Protein AF-A0A0E3RUP5-F1 (afdb_monomer_lite)

Radius of gyration: 14.48 Å; chains: 1; bounding box: 30×24×40 Å

Sequence (85 aa):
MNGQWTSGYEFKDYVQYNTQSITVTDPEEAVEDNAEHSSQYFDYIWTEMYNDPQNFGSDIYVAYYTAQCVQECAKYAHGLYDYIM

Structure (mmCIF, N/CA/C/O backbone):
data_AF-A0A0E3RUP5-F1
#
_entry.id   AF-A0A0E3RUP5-F1
#
loop_
_atom_site.group_PDB
_atom_site.id
_atom_site.type_symbol
_atom_site.label_atom_id
_atom_site.label_alt_id
_atom_site.label_comp_id
_atom_site.label_asym_id
_atom_site.label_entity_id
_atom_site.label_seq_id
_atom_site.pdbx_PDB_ins_code
_atom_site.Cartn_x
_atom_site.Cartn_y
_atom_site.Cartn_z
_atom_site.occupancy
_atom_site.B_iso_or_equiv
_atom_site.auth_seq_id
_atom_site.auth_comp_id
_atom_site.auth_asym_id
_atom_site.auth_atom_id
_atom_site.pdbx_PDB_model_num
ATOM 1 N N . MET A 1 1 ? -2.284 -5.466 -27.046 1.00 37.09 1 MET A N 1
ATOM 2 C CA . MET A 1 1 ? -2.002 -5.256 -25.612 1.00 37.09 1 MET A CA 1
ATOM 3 C C . MET A 1 1 ? -1.843 -6.633 -24.997 1.00 37.09 1 MET A C 1
ATOM 5 O O . MET A 1 1 ? -2.832 -7.318 -24.780 1.00 37.09 1 MET A O 1
ATOM 9 N N . ASN A 1 2 ? -0.602 -7.113 -24.925 1.00 36.72 2 ASN A N 1
ATOM 10 C CA . ASN A 1 2 ? -0.290 -8.505 -24.603 1.00 36.72 2 ASN A CA 1
ATOM 11 C C . ASN A 1 2 ? -0.270 -8.701 -23.089 1.00 36.72 2 ASN A C 1
ATOM 13 O O . ASN A 1 2 ? 0.586 -8.113 -22.450 1.00 36.72 2 ASN A O 1
ATOM 17 N N . GLY A 1 3 ? -1.194 -9.516 -22.567 1.00 42.97 3 GLY A N 1
ATOM 18 C CA . GLY A 1 3 ? -1.043 -10.541 -21.511 1.00 42.97 3 GLY A CA 1
ATOM 19 C C . GLY A 1 3 ? -0.332 -10.269 -20.174 1.00 42.97 3 GLY A C 1
ATOM 20 O O . GLY A 1 3 ? -0.585 -11.003 -19.226 1.00 42.97 3 GLY A O 1
ATOM 21 N N . GLN A 1 4 ? 0.508 -9.246 -20.037 1.00 47.56 4 GLN A N 1
ATOM 22 C CA . GLN A 1 4 ? 1.330 -8.990 -18.850 1.00 47.56 4 GLN A CA 1
ATOM 23 C C . GLN A 1 4 ? 0.508 -8.496 -17.655 1.00 47.56 4 GLN A C 1
ATOM 25 O O . GLN A 1 4 ? 0.935 -8.639 -16.520 1.00 47.56 4 GLN A O 1
ATOM 30 N N . TRP A 1 5 ? -0.704 -7.986 -17.889 1.00 46.94 5 TRP A N 1
ATOM 31 C CA . TRP A 1 5 ? -1.675 -7.706 -16.826 1.00 46.94 5 TRP A CA 1
ATOM 32 C C . TRP A 1 5 ? -2.224 -8.977 -16.177 1.00 46.94 5 TRP A C 1
ATOM 34 O O . TRP A 1 5 ? -2.583 -8.970 -15.006 1.00 46.94 5 TRP A O 1
ATOM 44 N N . THR A 1 6 ? -2.332 -10.059 -16.950 1.00 48.75 6 THR A N 1
ATOM 45 C CA . THR A 1 6 ? -2.998 -11.299 -16.530 1.00 48.75 6 THR A CA 1
ATOM 46 C C . THR A 1 6 ? -2.011 -12.325 -15.978 1.00 48.75 6 THR A C 1
ATOM 48 O O . THR A 1 6 ? -2.400 -13.140 -15.149 1.00 48.75 6 THR A O 1
ATOM 51 N N . SER A 1 7 ? -0.749 -12.281 -16.421 1.00 54.09 7 SER A N 1
ATOM 52 C CA . SER A 1 7 ? 0.344 -13.142 -15.944 1.00 54.09 7 SER A CA 1
ATOM 53 C C . SER A 1 7 ? 1.431 -12.388 -15.168 1.00 54.09 7 SER A C 1
ATOM 55 O O . SER A 1 7 ? 2.530 -12.916 -15.037 1.00 54.09 7 SER A O 1
ATOM 57 N N . GLY A 1 8 ? 1.181 -11.130 -14.788 1.00 63.25 8 GLY A N 1
ATOM 58 C CA . GLY A 1 8 ? 2.164 -10.231 -14.175 1.00 63.25 8 GLY A CA 1
ATOM 59 C C . GLY A 1 8 ? 2.585 -10.647 -12.764 1.00 63.25 8 GLY A C 1
ATOM 60 O O . GLY A 1 8 ? 2.574 -11.821 -12.409 1.00 63.25 8 GLY A O 1
ATOM 61 N N . TYR A 1 9 ? 2.957 -9.672 -11.936 1.00 68.00 9 TYR A N 1
ATOM 62 C CA . TYR A 1 9 ? 3.301 -9.928 -10.538 1.00 68.00 9 TYR A CA 1
ATOM 63 C C . TYR A 1 9 ? 2.093 -10.480 -9.767 1.00 68.00 9 TYR A C 1
ATOM 65 O O . TYR A 1 9 ? 0.967 -10.009 -9.944 1.00 68.00 9 TYR A O 1
ATOM 73 N N . GLU A 1 10 ? 2.325 -11.467 -8.898 1.00 80.12 10 GLU A N 1
ATOM 74 C CA . GLU A 1 10 ? 1.316 -12.126 -8.053 1.00 80.12 10 GLU A CA 1
ATOM 75 C C . GLU A 1 10 ? 0.813 -11.193 -6.928 1.00 80.12 10 GLU A C 1
ATOM 77 O O . GLU A 1 10 ? 0.813 -11.536 -5.749 1.00 80.12 10 GLU A O 1
ATOM 82 N N . PHE A 1 11 ? 0.348 -9.985 -7.274 1.00 83.50 11 PHE A N 1
ATOM 83 C CA . PHE A 1 11 ? -0.128 -8.968 -6.326 1.00 83.50 11 PHE A CA 1
ATOM 84 C C . PHE A 1 11 ? -1.264 -9.465 -5.428 1.00 83.50 11 PHE A C 1
ATOM 86 O O . PHE A 1 11 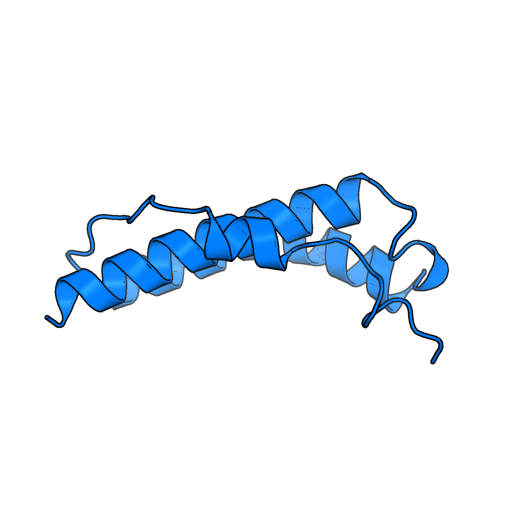? -1.440 -8.974 -4.316 1.00 83.50 11 PHE A O 1
ATOM 93 N N . LYS A 1 12 ? -2.001 -10.482 -5.884 1.00 83.38 12 LYS A N 1
ATOM 94 C CA . LYS A 1 12 ? -3.008 -11.188 -5.092 1.00 83.38 12 LYS A CA 1
ATOM 95 C C . LYS A 1 12 ? -2.455 -11.666 -3.746 1.00 83.38 12 LYS A C 1
ATOM 97 O O . LYS A 1 12 ? -3.171 -11.578 -2.751 1.00 83.38 12 LYS A O 1
ATOM 102 N N . ASP A 1 13 ? -1.211 -12.129 -3.692 1.00 86.50 13 ASP A N 1
ATOM 103 C CA . ASP A 1 13 ? -0.622 -12.668 -2.465 1.00 86.50 13 ASP A CA 1
ATOM 104 C C . ASP A 1 13 ? -0.392 -11.577 -1.409 1.00 86.50 13 ASP A C 1
ATOM 106 O O . ASP A 1 13 ? -0.576 -11.823 -0.216 1.00 86.50 13 ASP A O 1
ATOM 110 N N . TYR A 1 14 ? -0.117 -10.343 -1.846 1.00 86.25 14 TYR A N 1
ATOM 111 C CA . TYR A 1 14 ? 0.017 -9.162 -0.983 1.00 86.25 14 TYR A CA 1
ATOM 112 C C . TYR A 1 14 ? -1.313 -8.685 -0.387 1.00 86.25 14 TYR A C 1
ATOM 114 O O . TYR A 1 14 ? -1.311 -7.867 0.531 1.00 86.25 14 TYR A O 1
ATOM 122 N N . VAL A 1 15 ? -2.441 -9.198 -0.886 1.00 86.38 15 VAL A N 1
ATOM 123 C CA . VAL A 1 15 ? -3.773 -8.970 -0.312 1.00 86.38 15 VAL A CA 1
ATOM 124 C C . VAL A 1 15 ? -4.204 -10.188 0.499 1.00 86.38 15 VAL A C 1
ATOM 126 O O . VAL A 1 15 ? -4.507 -10.068 1.680 1.00 86.38 15 VAL A O 1
ATOM 129 N N . GLN A 1 16 ? -4.188 -11.379 -0.108 1.00 86.81 16 GLN A N 1
ATOM 130 C CA . GLN A 1 16 ? -4.737 -12.602 0.486 1.00 86.81 16 GLN A CA 1
ATOM 131 C C . GLN A 1 16 ? -4.029 -13.006 1.788 1.00 86.81 16 GLN A C 1
ATOM 133 O O . GLN A 1 16 ? -4.682 -13.507 2.702 1.00 86.81 16 GLN A O 1
ATOM 138 N N . TYR A 1 17 ? -2.711 -12.818 1.873 1.00 86.81 17 TYR A N 1
ATOM 139 C CA . TYR A 1 17 ? -1.927 -13.196 3.055 1.00 86.81 17 TYR A CA 1
ATOM 140 C C . TYR A 1 17 ? -1.619 -12.016 3.978 1.00 86.81 17 TYR A C 1
ATOM 142 O O . TYR A 1 17 ? -0.908 -12.173 4.973 1.00 86.81 17 TYR A O 1
ATOM 150 N N . ASN A 1 18 ? -2.150 -10.833 3.676 1.00 87.94 18 ASN A N 1
ATOM 151 C CA . ASN A 1 18 ? -1.959 -9.661 4.506 1.00 87.94 18 ASN A CA 1
ATOM 152 C C . ASN A 1 18 ? -2.995 -9.637 5.627 1.00 87.94 18 ASN A C 1
ATOM 154 O O . ASN A 1 18 ? -4.097 -9.134 5.470 1.00 87.94 18 ASN A O 1
ATOM 158 N N . THR A 1 19 ? -2.634 -10.188 6.781 1.00 88.31 19 THR A N 1
ATOM 159 C CA . THR A 1 19 ? -3.509 -10.224 7.963 1.00 88.31 19 THR A CA 1
ATOM 160 C C . THR A 1 19 ? -3.423 -8.956 8.813 1.00 88.31 19 THR A C 1
ATOM 162 O O . THR A 1 19 ? -3.914 -8.946 9.940 1.00 88.31 19 THR A O 1
ATOM 165 N N . GLN A 1 20 ? -2.721 -7.923 8.344 1.00 90.88 20 GLN A N 1
ATOM 166 C CA . GLN A 1 20 ? -2.575 -6.671 9.077 1.00 90.88 20 GLN A CA 1
ATOM 167 C C . GLN A 1 20 ? -3.774 -5.760 8.794 1.00 90.88 20 GLN A C 1
ATOM 169 O O . GLN A 1 20 ? -4.358 -5.790 7.710 1.00 90.88 20 GLN A O 1
ATOM 174 N N . SER A 1 21 ? -4.116 -4.952 9.790 1.00 92.31 21 SER A N 1
ATOM 175 C CA . SER A 1 21 ? -5.189 -3.963 9.758 1.00 92.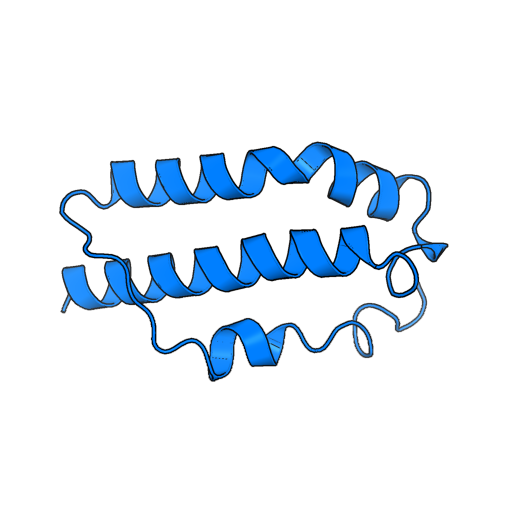31 21 SER A CA 1
ATOM 176 C C . SER A 1 21 ? -4.681 -2.711 10.466 1.00 92.31 21 SER A C 1
ATOM 178 O O . SER A 1 21 ? -3.938 -2.820 11.450 1.00 92.31 21 SER A O 1
ATOM 180 N N . ILE A 1 22 ? -5.028 -1.533 9.9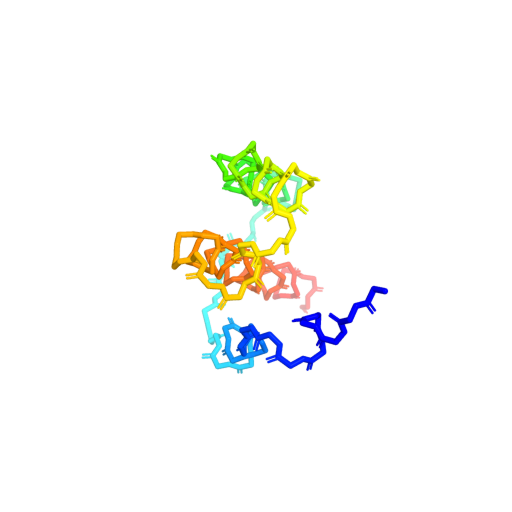52 1.00 94.69 22 ILE A N 1
ATOM 181 C CA . ILE A 1 22 ? -4.812 -0.284 10.688 1.00 94.69 22 ILE A CA 1
ATOM 182 C C . ILE A 1 22 ? -5.960 -0.066 11.675 1.00 94.69 22 ILE A C 1
ATOM 184 O O . ILE A 1 22 ? -7.076 -0.535 11.473 1.00 94.69 22 ILE A O 1
ATOM 188 N N . THR A 1 23 ? -5.712 0.689 12.739 1.00 95.12 23 THR A N 1
ATOM 189 C CA . THR A 1 23 ? -6.806 1.174 13.586 1.00 95.12 23 THR A CA 1
ATOM 190 C C . THR A 1 23 ? -7.378 2.438 12.963 1.00 95.12 23 THR A C 1
ATOM 192 O O . THR A 1 23 ? -6.675 3.440 12.884 1.00 95.12 23 THR A O 1
ATOM 195 N N . VAL A 1 24 ? -8.640 2.397 12.538 1.00 95.38 24 VAL A N 1
ATOM 196 C CA . VAL A 1 24 ? -9.340 3.573 12.010 1.00 95.38 24 VAL A CA 1
ATOM 197 C C . VAL A 1 24 ? -10.141 4.223 13.131 1.00 95.38 24 VAL A C 1
ATOM 199 O O . VAL A 1 24 ? -10.966 3.576 13.773 1.00 95.38 24 VAL A O 1
ATOM 202 N N . THR A 1 25 ? -9.902 5.508 13.367 1.00 95.38 25 THR A N 1
ATOM 203 C CA . THR A 1 25 ? -10.725 6.354 14.249 1.00 95.38 25 THR A CA 1
ATOM 204 C C . THR A 1 25 ? -11.500 7.402 13.462 1.00 95.38 25 THR A C 1
ATOM 206 O O . THR A 1 25 ? -12.614 7.753 13.851 1.00 95.38 25 THR A O 1
ATOM 209 N N . ASP A 1 26 ? -10.924 7.844 12.345 1.00 96.56 26 ASP A N 1
ATOM 210 C CA . ASP A 1 26 ? -11.523 8.732 11.361 1.00 96.56 26 ASP A CA 1
ATOM 211 C C . ASP A 1 26 ? -11.354 8.112 9.957 1.00 96.56 26 ASP A C 1
ATOM 213 O O . ASP A 1 26 ? -10.224 7.937 9.491 1.00 96.56 26 ASP A O 1
ATOM 217 N N . PRO A 1 27 ? -12.451 7.714 9.288 1.00 95.50 27 PRO A N 1
ATOM 218 C CA . PRO A 1 27 ? -12.392 7.167 7.937 1.00 95.50 27 PRO A CA 1
ATOM 219 C C . PRO A 1 27 ? -11.875 8.146 6.877 1.00 95.50 27 PRO A C 1
ATOM 221 O O . PRO A 1 27 ? -11.321 7.685 5.881 1.00 95.50 27 PRO A O 1
ATOM 224 N N . GLU A 1 28 ? -12.082 9.456 7.048 1.00 96.81 28 GLU A N 1
ATOM 225 C CA . GLU A 1 28 ? -11.620 10.467 6.087 1.00 96.81 28 GLU A CA 1
ATOM 226 C C . GLU A 1 28 ? -10.092 10.532 6.103 1.00 96.81 28 GLU A C 1
ATOM 228 O O . GLU A 1 28 ? -9.463 10.274 5.078 1.00 96.81 28 GLU A O 1
ATOM 233 N N . GLU A 1 29 ? -9.512 10.721 7.291 1.00 97.44 29 GLU A N 1
ATOM 234 C CA . GLU A 1 29 ? -8.060 10.717 7.513 1.00 97.44 29 GLU A CA 1
ATOM 235 C C . GLU A 1 29 ? -7.428 9.401 7.039 1.00 97.44 29 GLU A C 1
ATOM 237 O O . GLU A 1 29 ? -6.442 9.405 6.308 1.00 97.44 29 GLU A O 1
ATOM 242 N N . ALA A 1 30 ? -8.047 8.255 7.345 1.00 95.81 30 ALA A N 1
ATOM 243 C CA . ALA A 1 30 ? -7.536 6.966 6.887 1.00 95.81 30 ALA A CA 1
ATOM 244 C C . ALA A 1 30 ? -7.484 6.866 5.348 1.00 95.81 30 ALA A C 1
ATOM 246 O O . ALA A 1 30 ? -6.535 6.325 4.778 1.00 95.81 30 ALA A O 1
ATOM 247 N N . VAL A 1 31 ? -8.494 7.367 4.635 1.00 95.00 31 VAL A N 1
ATOM 248 C CA . VAL A 1 31 ? -8.471 7.341 3.165 1.00 95.00 31 VAL A CA 1
ATOM 249 C C . VAL A 1 31 ? -7.441 8.329 2.610 1.00 95.00 31 VAL A C 1
ATOM 251 O O . VAL A 1 31 ? -6.762 7.990 1.635 1.00 95.00 31 VAL A O 1
ATOM 254 N N . GLU A 1 32 ? -7.296 9.505 3.223 1.00 97.25 32 GLU A N 1
ATOM 255 C CA . GLU A 1 32 ? -6.277 10.492 2.855 1.00 97.25 32 GLU A CA 1
ATOM 256 C C . GLU A 1 32 ? -4.858 9.944 3.042 1.00 97.25 32 GLU A C 1
ATOM 258 O O . GLU A 1 32 ? -4.070 9.993 2.097 1.00 97.25 32 GLU A O 1
ATOM 263 N N . ASP A 1 33 ? -4.560 9.313 4.178 1.00 96.94 33 ASP A N 1
ATOM 264 C CA . ASP A 1 33 ? -3.249 8.718 4.456 1.00 96.94 33 ASP A CA 1
ATOM 265 C C . ASP A 1 33 ? -2.889 7.614 3.449 1.00 96.94 33 ASP A C 1
ATOM 267 O O . ASP A 1 33 ? -1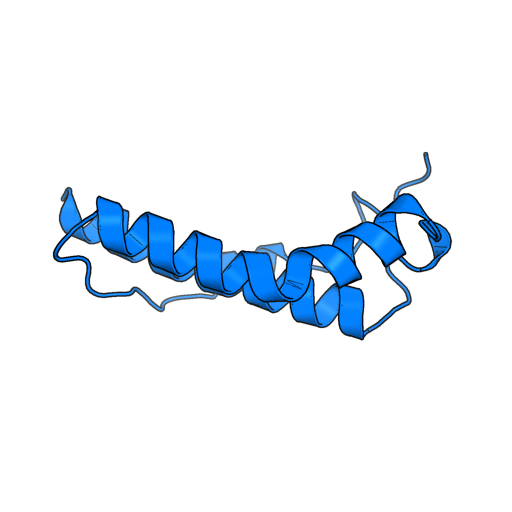.762 7.543 2.950 1.00 96.94 33 ASP A O 1
ATOM 271 N N . ASN A 1 34 ? -3.849 6.749 3.098 1.00 96.19 34 ASN A N 1
ATOM 272 C CA . ASN A 1 34 ? -3.629 5.716 2.080 1.00 96.19 34 ASN A CA 1
ATOM 273 C C . ASN A 1 34 ? -3.364 6.330 0.694 1.00 96.19 34 ASN A C 1
ATOM 275 O O . ASN A 1 34 ? -2.535 5.831 -0.083 1.00 96.19 34 ASN A O 1
ATOM 279 N N . ALA A 1 35 ? -4.064 7.421 0.370 1.00 95.62 35 ALA A N 1
ATOM 280 C CA . ALA A 1 35 ? -3.846 8.157 -0.866 1.00 95.62 35 ALA A CA 1
ATOM 281 C C . ALA A 1 35 ? -2.465 8.828 -0.873 1.00 95.62 35 ALA A C 1
ATOM 283 O O . ALA A 1 35 ? -1.751 8.705 -1.870 1.00 95.62 35 ALA A O 1
ATOM 284 N N . GLU A 1 36 ? -2.049 9.459 0.227 1.00 97.12 36 GLU A N 1
ATOM 285 C CA . GLU A 1 36 ? -0.719 10.054 0.372 1.00 97.12 36 GLU A CA 1
ATOM 286 C C . GLU A 1 36 ? 0.372 8.988 0.220 1.00 97.12 36 GLU A C 1
ATOM 288 O O . GLU A 1 36 ? 1.277 9.147 -0.608 1.00 97.12 36 GLU A O 1
ATOM 293 N N . HIS A 1 37 ? 0.230 7.849 0.905 1.00 95.62 37 HIS A N 1
ATOM 294 C CA . HIS A 1 37 ? 1.151 6.723 0.778 1.00 95.62 37 HIS A CA 1
ATOM 295 C C . HIS A 1 37 ? 1.270 6.235 -0.669 1.00 95.62 37 HIS A C 1
ATOM 297 O O . HIS A 1 37 ? 2.376 6.008 -1.153 1.00 95.62 37 HIS A O 1
ATOM 303 N N . SER A 1 38 ? 0.156 6.084 -1.385 1.00 94.44 38 SER A N 1
ATOM 304 C CA . SER A 1 38 ? 0.185 5.624 -2.779 1.00 94.44 38 SER A CA 1
ATOM 305 C C . SER A 1 38 ? 0.722 6.698 -3.736 1.00 94.44 38 SER A C 1
ATOM 307 O O . SER A 1 38 ? 1.373 6.379 -4.734 1.00 94.44 38 SER A O 1
ATOM 309 N N . SER A 1 39 ? 0.488 7.979 -3.428 1.00 96.06 39 SER A N 1
ATOM 310 C CA . SER A 1 39 ? 0.887 9.114 -4.267 1.00 96.06 39 SER A CA 1
ATOM 311 C C . SER A 1 39 ? 2.402 9.228 -4.424 1.00 96.06 39 SER A C 1
ATOM 313 O O . SER A 1 39 ? 2.877 9.547 -5.513 1.00 96.06 39 SER A O 1
ATOM 315 N N . GLN A 1 40 ? 3.171 8.876 -3.388 1.00 95.81 40 GLN A N 1
ATOM 316 C CA . GLN A 1 40 ? 4.635 8.965 -3.416 1.00 95.81 40 GLN A CA 1
ATOM 317 C C . GLN A 1 40 ? 5.266 8.078 -4.508 1.00 95.81 40 GLN A C 1
ATOM 319 O O . GLN A 1 40 ? 6.389 8.326 -4.943 1.00 95.81 40 GLN A O 1
ATOM 324 N N . TYR A 1 41 ? 4.546 7.042 -4.952 1.00 94.88 41 TYR A N 1
ATOM 325 C CA . TYR A 1 41 ? 4.987 6.100 -5.979 1.00 94.88 41 TYR A CA 1
ATOM 326 C C . TYR A 1 41 ? 4.364 6.366 -7.354 1.00 94.88 41 TYR A C 1
ATOM 328 O O . TYR A 1 41 ? 4.781 5.756 -8.343 1.00 94.88 41 TYR A O 1
ATOM 336 N N . PHE A 1 42 ? 3.374 7.261 -7.428 1.00 92.50 42 PHE A N 1
ATOM 337 C CA . PHE A 1 42 ? 2.542 7.458 -8.611 1.00 92.50 42 PHE A CA 1
ATOM 338 C C . PHE A 1 42 ? 3.365 7.833 -9.843 1.00 92.50 42 PHE A C 1
ATOM 340 O O . PHE A 1 42 ? 3.270 7.146 -10.856 1.00 92.50 42 PHE A O 1
ATOM 347 N N . ASP A 1 43 ? 4.203 8.868 -9.753 1.00 93.62 43 ASP A N 1
ATOM 348 C CA . ASP A 1 43 ? 4.946 9.381 -10.910 1.00 93.62 43 ASP A CA 1
ATOM 349 C C . ASP A 1 43 ? 5.860 8.322 -11.530 1.00 93.62 43 ASP A C 1
ATOM 351 O O . ASP A 1 43 ? 5.943 8.215 -12.756 1.00 93.62 43 ASP A O 1
ATOM 355 N N . TYR A 1 44 ? 6.519 7.511 -10.697 1.00 91.62 44 TYR A N 1
ATOM 356 C CA . TYR A 1 44 ? 7.408 6.452 -11.164 1.00 91.62 44 TYR A CA 1
ATOM 357 C C . TYR A 1 44 ? 6.621 5.321 -11.829 1.00 91.62 44 TYR A C 1
ATOM 359 O O . TYR A 1 44 ? 6.888 4.984 -12.982 1.00 91.62 44 TYR A O 1
ATOM 367 N N . ILE A 1 45 ? 5.611 4.777 -11.137 1.00 90.06 45 ILE A N 1
ATOM 368 C CA . ILE A 1 45 ? 4.774 3.694 -11.675 1.00 90.06 45 ILE A CA 1
ATOM 369 C C . ILE A 1 45 ? 4.105 4.150 -12.974 1.00 90.06 45 ILE A C 1
ATOM 371 O O . ILE A 1 45 ? 4.127 3.427 -13.968 1.00 90.06 45 ILE A O 1
ATOM 375 N N . TRP A 1 46 ? 3.544 5.359 -12.992 1.00 88.81 46 TRP A N 1
ATOM 376 C CA . TRP A 1 46 ? 2.888 5.921 -14.165 1.00 88.81 46 TRP A CA 1
ATOM 377 C C . TRP A 1 46 ? 3.858 6.095 -15.330 1.00 88.81 46 TRP A C 1
ATOM 379 O O . TRP A 1 46 ? 3.549 5.683 -16.445 1.00 88.81 46 TRP A O 1
ATOM 389 N N . THR A 1 47 ? 5.031 6.679 -15.085 1.00 88.88 47 THR A N 1
ATOM 390 C CA . THR A 1 47 ? 6.046 6.893 -16.123 1.00 88.88 47 THR A CA 1
ATOM 391 C C . THR A 1 47 ? 6.478 5.572 -16.740 1.00 88.88 47 THR A C 1
ATOM 393 O O . THR A 1 47 ? 6.443 5.450 -17.963 1.00 88.88 47 THR A O 1
ATOM 396 N N . GLU A 1 48 ? 6.814 4.580 -15.920 1.00 85.69 48 GLU A N 1
ATOM 397 C CA . GLU A 1 48 ? 7.231 3.266 -16.408 1.00 85.69 48 GLU A CA 1
ATOM 398 C C . GLU A 1 48 ? 6.090 2.560 -17.145 1.00 85.69 48 GLU A C 1
ATOM 400 O O . GLU A 1 48 ? 6.275 2.076 -18.253 1.00 85.69 48 GLU A O 1
ATOM 405 N N . MET A 1 49 ? 4.866 2.565 -16.616 1.00 81.88 49 MET A N 1
ATOM 406 C CA . MET A 1 49 ? 3.746 1.883 -17.274 1.00 81.88 49 MET A CA 1
ATOM 407 C C . MET A 1 49 ? 3.268 2.568 -18.558 1.00 81.88 49 MET A C 1
ATOM 409 O O . MET A 1 49 ? 2.806 1.888 -19.476 1.00 81.88 49 MET A O 1
ATOM 413 N N . TYR A 1 50 ? 3.314 3.898 -18.618 1.00 82.12 50 TYR A N 1
ATOM 414 C CA . TYR A 1 50 ? 2.761 4.668 -19.730 1.00 82.12 50 TYR A CA 1
ATOM 415 C C . TYR A 1 50 ? 3.799 4.951 -20.819 1.00 82.12 50 TYR A C 1
ATOM 417 O O . TYR A 1 50 ? 3.501 4.792 -22.004 1.00 82.12 50 TYR A O 1
ATOM 425 N N . ASN A 1 51 ? 5.009 5.364 -20.433 1.00 81.75 51 ASN A N 1
ATOM 426 C CA . ASN A 1 51 ? 6.060 5.728 -21.383 1.00 81.75 51 ASN A CA 1
ATOM 427 C C . ASN A 1 51 ? 6.919 4.529 -21.794 1.00 81.75 51 ASN A C 1
ATOM 429 O O . ASN A 1 51 ? 7.401 4.516 -22.927 1.00 81.75 51 ASN A O 1
ATOM 433 N N . ASP A 1 52 ? 7.074 3.523 -20.926 1.00 79.31 52 ASP A N 1
ATOM 434 C CA . ASP A 1 52 ? 7.802 2.292 -21.247 1.00 79.31 52 ASP A CA 1
ATOM 435 C C . ASP A 1 52 ? 7.048 1.020 -20.812 1.00 79.31 52 ASP A C 1
ATOM 437 O O . ASP A 1 52 ? 7.521 0.234 -19.990 1.00 79.31 52 ASP A O 1
ATOM 441 N N . PRO A 1 53 ? 5.857 0.758 -21.384 1.00 74.56 53 PRO A N 1
ATOM 442 C CA . PRO A 1 53 ? 5.001 -0.359 -20.977 1.00 74.56 53 PRO A CA 1
ATOM 443 C C . PRO A 1 53 ? 5.669 -1.739 -21.078 1.00 74.56 53 PRO A C 1
ATOM 445 O O . PRO A 1 53 ? 5.136 -2.709 -20.543 1.00 74.56 53 PRO A O 1
ATOM 448 N N . GLN A 1 54 ? 6.809 -1.853 -21.767 1.00 74.69 54 GLN A N 1
ATOM 449 C CA . GLN A 1 54 ? 7.594 -3.085 -21.850 1.00 74.69 54 GLN A CA 1
ATOM 450 C C . GLN A 1 54 ? 8.298 -3.410 -20.527 1.00 74.69 54 GLN A C 1
ATOM 452 O O . GLN A 1 54 ? 8.537 -4.587 -20.255 1.00 74.69 54 GLN A O 1
ATOM 457 N N . ASN A 1 55 ? 8.558 -2.393 -19.698 1.00 71.00 55 ASN A N 1
ATOM 458 C CA . ASN A 1 55 ? 9.160 -2.538 -18.375 1.00 71.00 55 ASN A CA 1
ATOM 459 C C . ASN A 1 55 ? 8.182 -3.105 -17.340 1.00 71.00 55 ASN A C 1
ATOM 461 O O . ASN A 1 55 ? 8.599 -3.613 -16.295 1.00 71.00 55 ASN A O 1
ATOM 465 N N . PHE A 1 56 ? 6.878 -3.089 -17.630 1.00 70.44 56 PHE A N 1
ATOM 466 C CA . PHE A 1 56 ? 5.882 -3.709 -16.767 1.00 70.44 56 PHE A CA 1
ATOM 467 C C . PHE A 1 56 ? 6.071 -5.234 -16.735 1.00 70.44 56 PHE A C 1
ATOM 469 O O . PHE A 1 56 ? 5.820 -5.939 -17.713 1.00 70.44 56 PHE A O 1
ATOM 476 N N . GLY A 1 57 ? 6.521 -5.753 -15.592 1.00 68.50 57 GLY A N 1
ATOM 477 C CA . GLY A 1 57 ? 6.861 -7.170 -15.420 1.00 68.50 57 GLY A CA 1
ATOM 478 C C . GLY A 1 57 ? 8.361 -7.476 -15.461 1.00 68.50 57 GLY A C 1
ATOM 479 O O . GLY A 1 57 ? 8.746 -8.588 -15.100 1.00 68.50 57 GLY A O 1
ATOM 480 N N . SER A 1 58 ? 9.209 -6.523 -15.862 1.00 75.44 58 SER A N 1
ATOM 481 C CA . SER A 1 58 ? 10.674 -6.673 -15.854 1.00 75.44 58 SER A CA 1
ATOM 482 C C . SER A 1 58 ? 11.389 -5.687 -14.934 1.00 75.44 58 SER A C 1
ATOM 484 O O . SER A 1 58 ? 12.462 -6.019 -14.430 1.00 75.44 58 SER A O 1
ATOM 486 N N . ASP A 1 59 ? 10.816 -4.508 -14.688 1.00 83.19 59 ASP A N 1
ATOM 487 C CA . ASP A 1 59 ? 11.349 -3.554 -13.720 1.00 83.19 59 ASP A CA 1
ATOM 488 C C . ASP A 1 59 ? 10.935 -3.944 -12.290 1.00 83.19 59 ASP A C 1
ATOM 490 O O . ASP A 1 59 ? 9.757 -3.949 -11.913 1.00 83.19 59 ASP A O 1
ATOM 494 N N . ILE A 1 60 ? 11.939 -4.277 -11.477 1.00 83.81 60 ILE A N 1
ATOM 495 C CA . ILE A 1 60 ? 11.754 -4.708 -10.090 1.00 83.81 60 ILE A CA 1
ATOM 496 C C . ILE A 1 60 ? 11.199 -3.598 -9.187 1.00 83.81 60 ILE A C 1
ATOM 498 O O . ILE A 1 60 ? 10.495 -3.901 -8.224 1.00 83.81 60 ILE A O 1
ATOM 502 N N . TYR A 1 61 ? 11.477 -2.328 -9.478 1.00 89.56 61 TYR A N 1
ATOM 503 C CA . TYR A 1 61 ? 10.980 -1.197 -8.700 1.00 89.56 61 TYR A CA 1
ATOM 504 C C . TYR A 1 61 ? 9.517 -0.912 -9.008 1.00 89.56 61 TYR A C 1
ATOM 506 O O . TYR A 1 61 ? 8.754 -0.662 -8.077 1.00 89.56 61 TYR A O 1
ATOM 514 N N . VAL A 1 62 ? 9.086 -1.047 -10.267 1.00 88.25 62 VAL A N 1
ATOM 515 C CA . VAL A 1 62 ? 7.654 -0.973 -10.614 1.00 88.25 62 VAL A CA 1
ATOM 516 C C . VAL A 1 62 ? 6.880 -2.039 -9.845 1.00 88.25 62 VAL A C 1
ATOM 518 O O . VAL A 1 62 ? 5.854 -1.741 -9.231 1.00 88.25 62 VAL A O 1
ATOM 521 N N . ALA A 1 63 ? 7.405 -3.266 -9.814 1.00 85.69 63 ALA A N 1
ATOM 522 C CA . ALA A 1 63 ? 6.835 -4.363 -9.039 1.00 85.69 63 ALA A CA 1
ATOM 523 C C . ALA A 1 63 ? 6.756 -4.034 -7.547 1.00 85.69 63 ALA A C 1
ATOM 525 O O . ALA A 1 63 ? 5.705 -4.173 -6.923 1.00 85.69 63 ALA A O 1
ATOM 526 N N . TYR A 1 64 ? 7.880 -3.592 -6.985 1.00 89.88 64 TYR A N 1
ATOM 527 C CA . TYR A 1 64 ? 8.026 -3.339 -5.563 1.00 89.88 64 TYR A CA 1
ATOM 528 C C . TYR A 1 64 ? 7.122 -2.197 -5.093 1.00 89.88 64 TYR A C 1
ATOM 530 O O . TYR A 1 64 ? 6.376 -2.375 -4.134 1.00 89.88 64 TYR A O 1
ATOM 538 N N . TYR A 1 65 ? 7.129 -1.053 -5.780 1.00 93.12 65 TYR A N 1
ATOM 539 C CA . TYR A 1 65 ? 6.291 0.089 -5.418 1.00 93.12 65 TYR A CA 1
ATOM 540 C C . TYR A 1 65 ? 4.805 -0.210 -5.605 1.00 93.12 65 TYR A C 1
ATOM 542 O O . TYR A 1 65 ? 4.003 0.124 -4.737 1.00 93.12 65 TYR A O 1
ATOM 550 N N . THR A 1 66 ? 4.434 -0.931 -6.667 1.00 90.94 66 THR A N 1
ATOM 551 C CA . THR A 1 66 ? 3.046 -1.389 -6.829 1.00 90.94 66 THR A CA 1
ATOM 552 C C . THR A 1 66 ? 2.641 -2.327 -5.689 1.00 90.94 66 THR A C 1
ATOM 554 O O . THR A 1 66 ? 1.545 -2.197 -5.147 1.00 90.94 66 THR A O 1
ATOM 557 N N . ALA A 1 67 ? 3.527 -3.238 -5.272 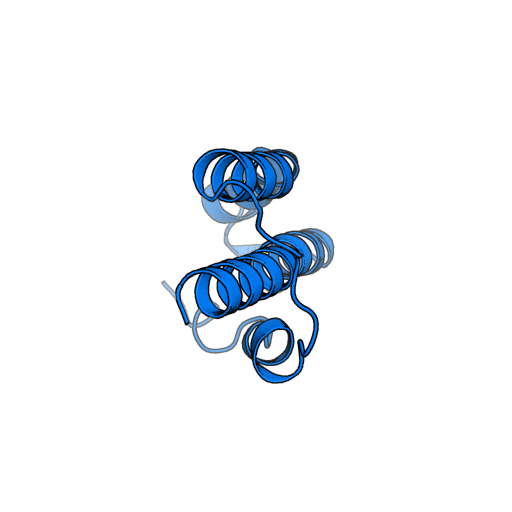1.00 90.38 67 ALA A N 1
ATOM 558 C CA . ALA A 1 67 ? 3.272 -4.122 -4.139 1.00 90.38 67 ALA A CA 1
ATOM 559 C C . ALA A 1 67 ? 3.113 -3.353 -2.817 1.00 90.38 67 ALA A C 1
ATOM 561 O O . ALA A 1 67 ? 2.249 -3.725 -2.027 1.00 90.38 67 ALA A O 1
ATOM 562 N N . GLN A 1 68 ? 3.877 -2.274 -2.591 1.00 93.81 68 GLN A N 1
ATOM 563 C CA . GLN A 1 68 ? 3.6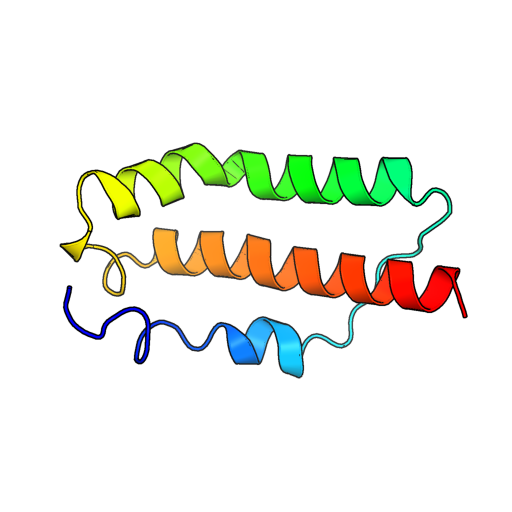82 -1.393 -1.430 1.00 93.81 68 GLN A CA 1
ATOM 564 C C . GLN A 1 68 ? 2.282 -0.767 -1.440 1.00 93.81 68 GLN A C 1
ATOM 566 O O . GLN A 1 68 ? 1.555 -0.930 -0.464 1.00 93.81 68 GLN A O 1
ATOM 571 N N . CYS A 1 69 ? 1.854 -0.168 -2.560 1.00 95.00 69 CYS A N 1
ATOM 572 C CA . CYS A 1 69 ? 0.507 0.405 -2.677 1.00 95.00 69 CYS A CA 1
ATOM 573 C C . CYS A 1 69 ? -0.587 -0.636 -2.400 1.00 95.00 69 CYS A C 1
ATOM 575 O O . CYS A 1 69 ? -1.519 -0.379 -1.642 1.00 95.00 69 CYS A O 1
ATOM 577 N N . VAL A 1 70 ? -0.475 -1.826 -3.003 1.00 93.75 70 VAL A N 1
ATOM 578 C CA . VAL A 1 70 ? -1.465 -2.906 -2.850 1.00 93.75 70 VAL A CA 1
ATOM 579 C C . VAL A 1 70 ? -1.518 -3.408 -1.409 1.00 93.75 70 VAL A C 1
ATOM 581 O O . VAL A 1 70 ? -2.605 -3.582 -0.854 1.00 93.75 70 VAL A O 1
ATOM 584 N N . GLN A 1 71 ? -0.354 -3.639 -0.802 1.00 94.38 71 GLN A N 1
ATOM 585 C CA . GLN A 1 71 ? -0.264 -4.122 0.567 1.00 94.38 71 GLN A CA 1
ATOM 586 C C . GLN A 1 71 ? -0.820 -3.089 1.552 1.00 94.38 71 GLN A C 1
ATOM 588 O O . GLN A 1 71 ? -1.561 -3.465 2.460 1.00 94.38 71 GLN A O 1
ATOM 593 N N . GLU A 1 72 ? -0.501 -1.809 1.373 1.00 95.88 72 GLU A N 1
ATOM 594 C CA . GLU A 1 72 ? -1.001 -0.750 2.245 1.00 95.88 72 GLU A CA 1
ATOM 595 C C . GLU A 1 72 ? -2.515 -0.577 2.080 1.00 95.88 72 GLU A C 1
ATOM 597 O O . GLU A 1 72 ? -3.246 -0.684 3.064 1.00 95.88 72 GLU A O 1
ATOM 602 N N . CYS A 1 73 ? -3.018 -0.503 0.843 1.00 95.62 73 CYS A N 1
ATOM 603 C CA . CYS A 1 73 ? -4.457 -0.463 0.565 1.00 95.62 73 CYS A CA 1
ATOM 604 C C . CYS A 1 73 ? -5.224 -1.605 1.247 1.00 95.62 73 CYS A C 1
ATOM 606 O O . CYS A 1 73 ? -6.314 -1.382 1.771 1.00 95.62 73 CYS A O 1
ATOM 608 N N . ALA A 1 74 ? -4.670 -2.822 1.267 1.00 94.94 74 ALA A N 1
ATOM 609 C CA . ALA A 1 74 ? -5.305 -3.955 1.938 1.00 94.94 74 ALA A CA 1
ATOM 610 C C . ALA A 1 74 ? -5.426 -3.748 3.461 1.00 94.94 74 ALA A C 1
ATOM 612 O O . ALA A 1 74 ? -6.472 -4.057 4.029 1.00 94.94 74 ALA A O 1
ATOM 613 N N . LYS A 1 75 ? -4.411 -3.166 4.120 1.00 95.75 75 LYS A N 1
ATOM 614 C CA . LYS A 1 75 ? -4.471 -2.855 5.563 1.00 95.75 75 LYS A CA 1
ATOM 615 C C . LYS A 1 75 ? -5.532 -1.802 5.873 1.00 95.75 75 LYS A C 1
ATOM 617 O O . LYS A 1 75 ? -6.268 -1.952 6.847 1.00 95.75 75 LYS A O 1
ATOM 622 N N . TYR A 1 76 ? -5.614 -0.760 5.044 1.00 96.00 76 TYR A N 1
ATOM 623 C CA . TYR A 1 76 ? -6.622 0.295 5.170 1.00 96.00 76 TYR A CA 1
ATOM 624 C C . TYR A 1 76 ? -8.032 -0.243 4.920 1.00 96.00 76 TYR A C 1
ATOM 626 O O . TYR A 1 76 ? -8.948 0.065 5.678 1.00 96.00 76 TYR A O 1
ATOM 634 N N . ALA A 1 77 ? -8.207 -1.117 3.925 1.00 94.25 77 ALA A N 1
ATOM 635 C CA . ALA A 1 77 ? -9.484 -1.777 3.669 1.00 94.25 77 ALA A CA 1
ATOM 636 C C . ALA A 1 77 ? -9.936 -2.657 4.848 1.00 94.25 77 ALA A C 1
ATOM 638 O O . ALA A 1 77 ? -11.112 -2.621 5.210 1.00 94.25 77 ALA A O 1
ATOM 639 N N . HIS A 1 78 ? -9.021 -3.406 5.474 1.00 93.69 78 HIS A N 1
ATOM 640 C CA . HIS A 1 78 ? -9.323 -4.160 6.695 1.00 93.69 78 HIS A CA 1
ATOM 641 C C . HIS A 1 78 ? -9.696 -3.238 7.860 1.00 93.69 78 HIS A C 1
ATOM 643 O O . HIS A 1 78 ? -10.719 -3.465 8.495 1.00 93.69 78 HIS A O 1
ATOM 649 N N . GLY A 1 79 ? -8.942 -2.159 8.082 1.00 95.00 79 GLY A N 1
ATOM 650 C CA . GLY A 1 79 ? -9.231 -1.214 9.164 1.00 95.00 79 GLY A CA 1
ATOM 651 C C . GLY A 1 79 ? -10.579 -0.512 9.006 1.00 95.00 79 GLY A C 1
ATOM 652 O O . GLY A 1 79 ? -11.321 -0.362 9.974 1.00 95.00 79 GLY A O 1
ATOM 653 N N . LEU A 1 80 ? -10.936 -0.130 7.776 1.00 95.25 80 LEU A N 1
ATOM 654 C CA . LEU A 1 80 ? -12.247 0.449 7.466 1.00 95.25 80 LEU A CA 1
ATOM 655 C C . LEU A 1 80 ? -13.383 -0.559 7.672 1.00 95.25 80 LEU A C 1
ATOM 657 O O . LEU A 1 80 ? -14.448 -0.184 8.157 1.00 95.25 80 LEU A O 1
ATOM 661 N N . TYR A 1 81 ? -13.166 -1.830 7.322 1.00 94.06 81 TYR A N 1
ATOM 662 C CA . TYR A 1 81 ? -14.125 -2.895 7.613 1.00 94.06 81 TYR A CA 1
ATOM 663 C C . TYR A 1 81 ? -14.317 -3.070 9.126 1.00 94.06 81 TYR A C 1
ATOM 665 O O . TYR A 1 81 ? -15.454 -3.064 9.593 1.00 94.06 81 TYR A O 1
ATOM 673 N N . ASP A 1 82 ? -13.221 -3.150 9.883 1.00 94.00 82 ASP A N 1
ATOM 674 C CA . ASP A 1 82 ? -13.242 -3.305 11.341 1.00 94.00 82 ASP A CA 1
ATOM 675 C C . ASP A 1 82 ? -13.912 -2.109 12.049 1.00 94.00 82 ASP A C 1
ATOM 677 O O . ASP A 1 82 ? -14.514 -2.285 13.101 1.00 94.00 82 ASP A O 1
ATOM 681 N N . TYR A 1 83 ? -13.838 -0.899 11.482 1.00 94.12 83 TYR A N 1
ATOM 682 C CA . TYR A 1 83 ? -14.484 0.305 12.026 1.00 94.12 83 TYR A CA 1
ATOM 683 C C . TYR A 1 83 ? -16.013 0.314 11.877 1.00 94.12 83 TYR A C 1
ATOM 685 O O . TYR A 1 83 ? -16.713 0.881 12.717 1.00 94.12 83 TYR A O 1
ATOM 693 N N . ILE A 1 84 ? -16.539 -0.257 10.787 1.00 93.38 84 ILE A N 1
ATOM 694 C CA . ILE A 1 84 ? -17.980 -0.235 10.471 1.00 93.38 84 ILE A CA 1
ATOM 695 C C . ILE A 1 84 ? -18.735 -1.385 11.161 1.00 93.38 84 ILE A C 1
ATOM 697 O O . ILE A 1 84 ? -19.950 -1.285 11.359 1.00 93.38 84 ILE A O 1
ATOM 701 N N . MET A 1 85 ? -18.035 -2.473 11.488 1.00 87.38 85 MET A N 1
ATOM 702 C CA . MET A 1 85 ? -18.592 -3.694 12.085 1.00 87.38 85 MET A CA 1
ATOM 703 C C . MET A 1 85 ? -18.702 -3.624 13.608 1.00 87.38 85 MET A C 1
ATOM 705 O O . MET A 1 85 ? -19.725 -4.134 14.123 1.00 87.38 85 MET A O 1
#

Organism: NCBI:txid1434114

Secondary structure (DSSP, 8-state):
--STTTSS--TTHHHHT-------S-HHHHHHHHHHHHHHHHHHHHHHHHH-GGGTTT-HHHHHHHHHHHHHHHHHHHHHHHHH-

InterPro domains:
  IPR008947 Phospholipase C/P1 nuclease domain superfamily [SSF48537] (10-73)

pLDDT: mean 85.7, std 14.48, range [36.72, 97.44]

Foldseek 3Di:
DDDCVPVADPLVCLQPVQPAADADPDLVVLVVVLVVLLVVCCVVLCCCCPVPVVCRRPPVSNVVSVSSSSNSVNRSVRNVVVVVD